Protein AF-A0A2Z6MSV3-F1 (afdb_monomer_lite)

Radius of gyration: 31.89 Å; chains: 1; bounding box: 51×58×102 Å

Structure (mmCIF, N/CA/C/O backbone):
data_AF-A0A2Z6MSV3-F1
#
_entry.id   AF-A0A2Z6MSV3-F1
#
loop_
_atom_site.group_PDB
_atom_site.id
_atom_site.type_symbol
_atom_site.label_atom_id
_atom_site.label_alt_id
_atom_site.label_comp_id
_atom_site.label_asym_id
_atom_site.label_entity_id
_atom_site.label_seq_id
_atom_site.pdbx_PDB_ins_code
_atom_site.Cartn_x
_atom_site.Cartn_y
_atom_site.Cartn_z
_atom_site.occupancy
_atom_site.B_iso_or_equiv
_atom_site.auth_seq_id
_atom_site.auth_comp_id
_atom_site.auth_asym_id
_atom_site.auth_atom_id
_atom_site.pdbx_PDB_model_num
ATOM 1 N N . MET A 1 1 ? -19.199 22.702 37.411 1.00 77.25 1 MET A N 1
ATOM 2 C CA . MET A 1 1 ? -18.411 21.631 36.770 1.00 77.25 1 MET A CA 1
ATOM 3 C C . MET A 1 1 ? -17.402 21.123 37.775 1.00 77.25 1 MET A C 1
ATOM 5 O O . MET A 1 1 ? -16.865 21.945 38.510 1.00 77.25 1 MET A O 1
ATOM 9 N N . GLU A 1 2 ? -17.177 19.816 37.825 1.00 85.69 2 GLU A N 1
ATOM 10 C CA . GLU A 1 2 ? -16.117 19.206 38.637 1.00 85.69 2 GLU A CA 1
ATOM 11 C C . GLU A 1 2 ? -14.922 18.806 37.773 1.00 85.69 2 GLU A C 1
ATOM 13 O O . GLU A 1 2 ? -15.068 18.568 36.576 1.00 85.69 2 GLU A O 1
ATOM 18 N N . VAL A 1 3 ? -13.744 18.732 38.380 1.00 86.19 3 VAL A N 1
ATOM 19 C CA . VAL A 1 3 ? -12.533 18.278 37.695 1.00 86.19 3 VAL A CA 1
ATOM 20 C C . VAL A 1 3 ? -12.450 16.761 37.797 1.00 86.19 3 VAL A C 1
ATOM 22 O O . VAL A 1 3 ? -12.450 16.222 38.904 1.00 86.19 3 VAL A O 1
ATOM 25 N N . VAL A 1 4 ? -12.358 16.081 36.655 1.00 84.19 4 VAL A N 1
ATOM 26 C CA . VAL A 1 4 ? -12.246 14.620 36.589 1.00 84.19 4 VAL A CA 1
ATOM 27 C C . VAL A 1 4 ? -10.814 14.247 36.187 1.00 84.19 4 VAL A C 1
ATOM 29 O O . VAL A 1 4 ? -10.379 14.616 35.096 1.00 84.19 4 VAL A O 1
ATOM 32 N N . PRO A 1 5 ? -10.058 13.533 37.044 1.00 81.62 5 PRO A N 1
ATOM 33 C CA . PRO A 1 5 ? -8.717 13.065 36.705 1.00 81.62 5 PRO A CA 1
ATOM 34 C C . PRO A 1 5 ? -8.721 12.086 35.525 1.00 81.62 5 PRO A C 1
ATOM 36 O O . PRO A 1 5 ? -9.617 11.242 35.418 1.00 81.62 5 PRO A O 1
ATOM 39 N N . GLU A 1 6 ? -7.685 12.142 34.683 1.00 79.94 6 GLU A N 1
ATOM 40 C CA . GLU A 1 6 ? -7.462 11.123 33.652 1.00 79.94 6 GLU A CA 1
ATOM 41 C C . GLU A 1 6 ? -7.362 9.728 34.299 1.00 79.94 6 GLU A C 1
ATOM 43 O O . GLU A 1 6 ? -6.622 9.524 35.262 1.00 79.94 6 GLU A O 1
ATOM 48 N N . GLY A 1 7 ? -8.125 8.761 33.779 1.00 79.44 7 GLY A N 1
ATOM 49 C CA . GLY A 1 7 ? -8.178 7.397 34.320 1.00 79.44 7 GLY A CA 1
ATOM 50 C C . GLY A 1 7 ? -9.114 7.201 35.520 1.00 79.44 7 GLY A C 1
ATOM 51 O O . GLY A 1 7 ? -9.043 6.162 36.169 1.00 79.44 7 GLY A O 1
ATOM 52 N N . SER A 1 8 ? -9.979 8.170 35.829 1.00 81.31 8 SER A N 1
ATOM 53 C CA . SER A 1 8 ? -11.006 8.025 36.867 1.00 81.31 8 SER A CA 1
ATOM 54 C C . SER A 1 8 ? -12.101 7.018 36.473 1.00 81.31 8 SER A C 1
ATOM 56 O O . SER A 1 8 ? -12.643 7.086 35.372 1.00 81.31 8 SER A O 1
ATOM 58 N N . ASP A 1 9 ? -12.499 6.151 37.410 1.00 81.56 9 ASP A N 1
ATOM 59 C CA . ASP A 1 9 ? -13.638 5.220 37.273 1.00 81.56 9 ASP A CA 1
ATOM 60 C C . ASP A 1 9 ? -14.996 5.873 37.622 1.00 81.56 9 ASP A C 1
ATOM 62 O O . ASP A 1 9 ? -15.994 5.204 37.910 1.00 81.56 9 ASP A O 1
ATOM 66 N N . GLN A 1 10 ? -15.047 7.205 37.675 1.00 83.69 10 GLN A N 1
ATOM 67 C CA . GLN A 1 10 ? -16.243 7.939 38.065 1.00 83.69 10 GLN A CA 1
ATOM 68 C C . GLN A 1 10 ? -17.322 7.860 36.969 1.00 83.69 10 GLN A C 1
ATOM 70 O O . GLN A 1 10 ? -17.100 8.232 35.823 1.00 83.69 10 GLN A O 1
ATOM 75 N N . CYS A 1 11 ? -18.527 7.410 37.340 1.00 79.81 11 CYS A N 1
ATOM 76 C CA . CYS A 1 11 ? -19.670 7.243 36.422 1.00 79.81 11 CYS A CA 1
ATOM 77 C C . CYS A 1 11 ? -20.838 8.211 36.693 1.00 79.81 11 CYS A C 1
ATOM 79 O O . CYS A 1 11 ? -21.871 8.146 36.024 1.00 79.81 11 CYS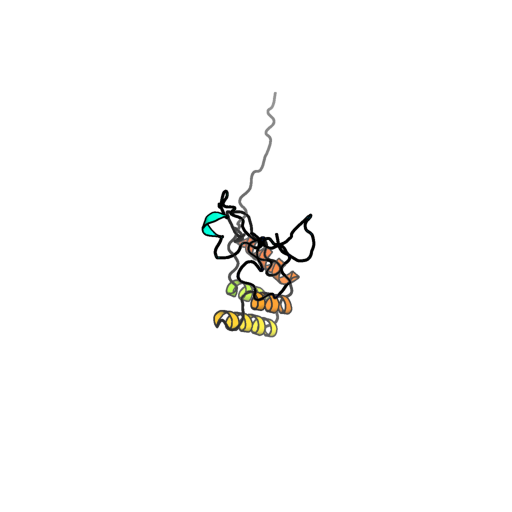 A O 1
ATOM 81 N N . ARG A 1 12 ? -20.711 9.063 37.714 1.00 81.62 12 ARG A N 1
ATOM 82 C CA . ARG A 1 12 ? -21.728 10.009 38.197 1.00 81.62 12 ARG A CA 1
ATOM 83 C C . ARG A 1 12 ? -21.044 11.199 38.879 1.00 81.62 12 ARG A C 1
ATOM 85 O O . ARG A 1 12 ? -19.879 11.052 39.244 1.00 81.62 12 ARG A O 1
ATOM 92 N N . PRO A 1 13 ? -21.747 12.315 39.126 1.00 85.69 13 PRO A N 1
ATOM 93 C CA . PRO A 1 13 ? -21.166 13.417 39.878 1.00 85.69 13 PRO A CA 1
ATOM 94 C C . PRO A 1 13 ? -20.639 12.996 41.255 1.00 85.69 13 PRO A C 1
ATOM 96 O O . PRO A 1 13 ? -21.236 12.122 41.894 1.00 85.69 13 PRO A O 1
ATOM 99 N N . SER A 1 14 ? -19.565 13.629 41.734 1.00 85.25 14 SER A N 1
ATOM 100 C CA . SER A 1 14 ? -19.059 13.407 43.103 1.00 85.25 14 SER A CA 1
ATOM 101 C C . SER A 1 14 ? -19.995 13.975 44.178 1.00 85.25 14 SER A C 1
ATOM 103 O O . SER A 1 14 ? -20.022 13.478 45.303 1.00 85.25 14 SER A O 1
ATOM 105 N N . SER A 1 15 ? -20.793 14.982 43.815 1.00 84.25 15 SER A N 1
ATOM 106 C CA . SER A 1 15 ? -21.794 15.648 44.651 1.00 84.25 15 SER A CA 1
ATOM 107 C C . SER A 1 15 ? -22.962 16.140 43.790 1.00 84.25 15 SER A C 1
ATOM 109 O O . SER A 1 15 ? -22.813 16.343 42.586 1.00 84.25 15 SER A O 1
ATOM 111 N N . GLU A 1 16 ? -24.121 16.376 44.406 1.00 81.38 16 GLU A N 1
ATOM 112 C CA . GLU A 1 16 ? -25.297 16.961 43.741 1.00 81.38 16 GLU A CA 1
ATOM 113 C C . GLU A 1 16 ? -25.067 18.403 43.263 1.00 81.38 16 GLU A C 1
ATOM 115 O O . GLU A 1 16 ? -25.779 18.888 42.385 1.00 81.38 16 GLU A O 1
ATOM 120 N N . GLU A 1 17 ? -24.043 19.068 43.798 1.00 85.12 17 GLU A N 1
ATOM 121 C CA . GLU A 1 17 ? -23.619 20.416 43.406 1.00 85.12 17 GLU A CA 1
ATOM 122 C C . GLU A 1 17 ? -22.998 20.465 42.000 1.00 85.12 17 GLU A C 1
ATOM 124 O O . GLU A 1 17 ? -22.855 21.539 41.407 1.00 85.12 17 GLU A O 1
ATOM 129 N N . TYR A 1 18 ? -22.638 19.305 41.443 1.00 83.69 18 TYR A N 1
ATOM 130 C CA . TYR A 1 18 ? -22.016 19.197 40.134 1.00 83.69 18 TYR A CA 1
ATOM 131 C C . TYR A 1 18 ? -22.959 18.570 39.108 1.00 83.69 18 TYR A C 1
ATOM 133 O O . TYR A 1 18 ? -23.603 17.546 39.326 1.00 83.69 18 TYR A O 1
ATOM 141 N N . ASP A 1 19 ? -23.013 19.208 37.943 1.00 81.00 19 ASP A N 1
ATOM 142 C CA . ASP A 1 19 ? -23.845 18.781 36.815 1.00 81.00 19 ASP A CA 1
ATOM 143 C C . ASP A 1 19 ? -23.023 18.103 35.704 1.00 81.00 19 ASP A C 1
ATOM 145 O O . ASP A 1 19 ? -23.480 17.189 35.025 1.00 81.00 19 ASP A O 1
ATOM 149 N N . SER A 1 20 ? -21.767 18.515 35.544 1.00 84.44 20 SER A N 1
ATOM 150 C CA . SER A 1 20 ? -20.873 18.085 34.464 1.00 84.44 20 SER A CA 1
ATOM 151 C C . SER A 1 20 ? -19.410 18.104 34.898 1.00 84.44 20 SER A C 1
ATOM 153 O O . SER A 1 20 ? -19.057 18.809 35.849 1.00 84.44 20 SER A O 1
ATOM 155 N N . GLY A 1 21 ? -18.571 17.337 34.202 1.00 86.25 21 GLY A N 1
ATOM 156 C CA . GLY A 1 21 ? -17.134 17.225 34.446 1.00 86.25 21 GLY A CA 1
ATOM 157 C C . GLY A 1 21 ? -16.281 17.902 33.369 1.00 86.25 21 GLY A C 1
ATOM 158 O O . GLY A 1 21 ? -16.723 18.081 32.232 1.00 86.25 21 GLY A O 1
ATOM 159 N N . VAL A 1 22 ? -15.051 18.260 33.732 1.00 85.94 22 VAL A N 1
ATOM 160 C CA . VAL A 1 22 ? -14.022 18.820 32.843 1.00 85.94 22 VAL A CA 1
ATOM 161 C C . VAL A 1 22 ? -12.669 18.155 33.104 1.00 85.94 22 VAL A C 1
ATOM 163 O O . VAL A 1 22 ? -12.413 17.720 34.232 1.00 85.94 22 VAL A O 1
ATOM 166 N N . ASP A 1 23 ? -11.815 18.063 32.082 1.00 79.88 23 ASP A N 1
ATOM 167 C CA . ASP A 1 23 ? -10.435 17.608 32.251 1.00 79.88 23 ASP A CA 1
ATOM 168 C C . ASP A 1 23 ? -9.610 18.590 33.105 1.00 79.88 23 ASP A C 1
ATOM 170 O O . ASP A 1 23 ? -9.919 19.778 33.222 1.00 79.88 23 ASP A O 1
ATOM 174 N N . VAL A 1 24 ? -8.573 18.063 33.768 1.00 64.50 24 VAL A N 1
ATOM 175 C CA . VAL A 1 24 ? -7.746 18.762 34.779 1.00 64.50 24 VAL A CA 1
ATOM 176 C C . VAL A 1 24 ? -7.099 20.047 34.238 1.00 64.50 24 VAL A C 1
ATOM 178 O O . VAL A 1 24 ? -6.813 20.971 35.005 1.00 64.50 24 VAL A O 1
ATOM 181 N N . ASP A 1 25 ? -6.953 20.156 32.918 1.00 60.06 25 ASP A N 1
ATOM 182 C CA . ASP A 1 25 ? -6.255 21.239 32.244 1.00 60.06 25 ASP A CA 1
ATOM 183 C C . ASP A 1 25 ? -7.223 22.283 31.657 1.00 60.06 25 ASP A C 1
ATOM 185 O O . ASP A 1 25 ? -7.377 22.400 30.444 1.00 60.06 25 ASP A O 1
ATOM 189 N N . SER A 1 26 ? -7.721 23.179 32.515 1.00 58.12 26 SER A N 1
ATOM 190 C CA . SER A 1 26 ? -8.210 24.539 32.182 1.00 58.12 26 SER A CA 1
ATOM 191 C C . SER A 1 26 ? -9.730 24.730 32.062 1.00 58.12 26 SER A C 1
ATOM 193 O O . SER A 1 26 ? -10.329 24.568 31.001 1.00 58.12 26 SER A O 1
ATOM 195 N N . PHE A 1 27 ? -10.320 25.335 33.102 1.00 60.09 27 PHE A N 1
ATOM 196 C CA . PHE A 1 27 ? -11.671 25.928 33.077 1.00 60.09 27 PHE A CA 1
ATOM 197 C C . PHE A 1 27 ? -11.894 26.953 31.945 1.00 60.09 27 PHE A C 1
ATOM 199 O O . PHE A 1 27 ? -13.034 27.271 31.616 1.00 60.09 27 PHE A O 1
ATOM 206 N N . SER A 1 28 ? -10.821 27.495 31.361 1.00 69.81 28 SER A N 1
ATOM 207 C CA . SER A 1 28 ? -10.862 28.481 30.278 1.00 69.81 28 SER A CA 1
ATOM 208 C C . SER A 1 28 ? -10.860 27.881 28.867 1.00 69.81 28 SER A C 1
ATOM 210 O O . SER A 1 28 ? -11.207 28.585 27.922 1.00 69.81 28 SER A O 1
ATOM 212 N N . SER A 1 29 ? -10.434 26.625 28.695 1.00 68.50 29 SER A N 1
ATOM 213 C CA . SER A 1 29 ? -10.293 25.983 27.379 1.00 68.50 29 SER A CA 1
ATOM 214 C C . SER A 1 29 ? -10.278 24.455 27.511 1.00 68.50 29 SER A C 1
ATOM 216 O O . SER A 1 29 ? -9.231 23.839 27.291 1.00 68.50 29 SER A O 1
ATOM 218 N N . PRO A 1 30 ? -11.412 23.849 27.893 1.00 74.38 30 PRO A N 1
ATOM 219 C CA . PRO A 1 30 ? -11.477 22.410 28.085 1.00 74.38 30 PRO A CA 1
ATOM 220 C C . PRO A 1 30 ? -11.247 21.689 26.759 1.00 74.38 30 PRO A C 1
ATOM 222 O O . PRO A 1 30 ? -11.844 22.051 25.738 1.00 74.38 30 PRO A O 1
ATOM 225 N N . LYS A 1 31 ? -10.382 20.674 26.761 1.00 80.94 31 LYS A N 1
ATOM 226 C CA . LYS A 1 31 ? -10.229 19.794 25.590 1.00 80.94 31 LYS A CA 1
ATOM 227 C C . LYS A 1 31 ? -11.326 18.744 25.570 1.00 80.94 31 LYS A C 1
ATOM 229 O O . LYS A 1 31 ? -11.770 18.344 24.495 1.00 80.94 31 LYS A O 1
ATOM 234 N N . GLU A 1 32 ? -11.773 18.341 26.754 1.00 83.88 32 GLU A N 1
ATOM 235 C CA . GLU A 1 32 ? -12.788 17.322 26.938 1.00 83.88 32 GLU A CA 1
ATOM 236 C C . GLU A 1 32 ? -13.876 17.815 27.891 1.00 83.88 32 GLU A C 1
ATOM 238 O O . GLU A 1 32 ? -13.618 18.432 28.924 1.00 83.88 32 GLU A O 1
ATOM 243 N N . TYR A 1 33 ? -15.124 17.539 27.520 1.00 85.38 33 TYR A N 1
ATOM 244 C CA . TYR A 1 33 ? -16.290 17.855 28.328 1.00 85.38 33 TYR A CA 1
ATOM 245 C C . TYR A 1 33 ? -17.040 16.572 28.655 1.00 85.38 33 TYR A C 1
ATOM 247 O O . TYR A 1 33 ? -17.398 15.807 27.756 1.00 85.38 33 TYR A O 1
ATOM 255 N N . ILE A 1 34 ? -17.277 16.336 29.943 1.00 87.31 34 ILE A N 1
ATOM 256 C CA . ILE A 1 34 ? -17.848 15.086 30.438 1.00 87.31 34 ILE A CA 1
ATOM 257 C C . ILE A 1 34 ? -19.288 15.339 30.875 1.00 87.31 34 ILE A C 1
ATOM 259 O O . ILE A 1 34 ? -19.558 16.098 31.809 1.00 87.31 34 ILE A O 1
ATOM 263 N N . VAL A 1 35 ? -20.221 14.653 30.217 1.00 88.44 35 VAL A N 1
ATOM 264 C CA . VAL A 1 35 ? -21.630 14.595 30.621 1.00 88.44 35 VAL A CA 1
ATOM 265 C C . VAL A 1 35 ? -21.914 13.220 31.205 1.00 88.44 35 VAL A C 1
ATOM 267 O O . VAL A 1 35 ? -21.645 12.195 30.578 1.00 88.44 35 VAL A O 1
ATOM 270 N N . TRP A 1 36 ? -22.482 13.192 32.408 1.00 88.00 36 TRP A N 1
ATOM 271 C CA . TRP A 1 36 ? -22.806 11.949 33.100 1.00 88.00 36 TR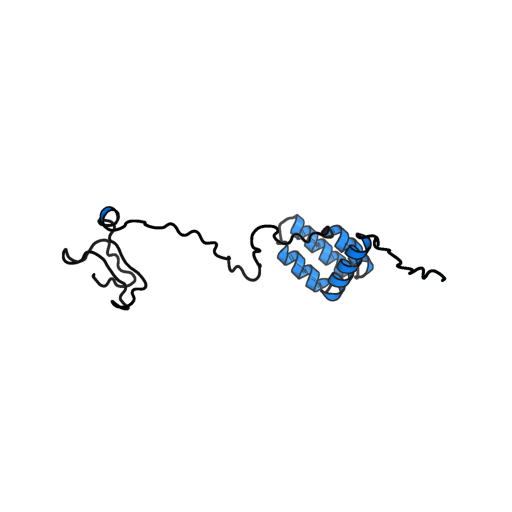P A CA 1
ATOM 272 C C . TRP A 1 36 ? -23.930 11.180 32.398 1.00 88.00 36 TRP A C 1
ATOM 274 O O . TRP A 1 36 ? -24.883 11.761 31.872 1.00 88.00 36 TRP A O 1
ATOM 284 N N . SER A 1 37 ? -23.854 9.849 32.428 1.00 83.44 37 SER A N 1
ATOM 285 C CA . SER A 1 37 ? -24.798 8.963 31.728 1.00 83.44 37 SER A CA 1
ATOM 286 C C . SER A 1 37 ? -26.255 9.160 32.163 1.00 83.44 37 SER A C 1
ATOM 288 O O . SER A 1 37 ? -27.165 9.094 31.341 1.00 83.44 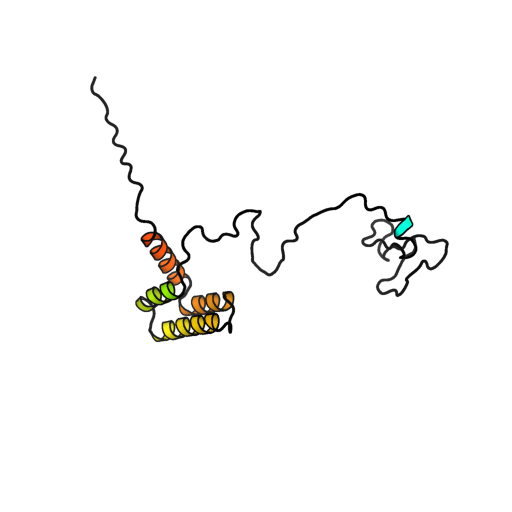37 SER A O 1
ATOM 290 N N . ASN A 1 38 ? -26.488 9.484 33.437 1.00 81.88 38 ASN A N 1
ATOM 291 C CA . ASN A 1 38 ? -27.813 9.789 33.978 1.00 81.88 38 ASN A CA 1
ATOM 292 C C . ASN A 1 38 ? -28.381 11.145 33.514 1.00 81.88 38 ASN A C 1
ATOM 294 O O . ASN A 1 38 ? -29.566 11.397 33.726 1.00 81.88 38 ASN A O 1
ATOM 298 N N . ARG A 1 39 ? -27.571 12.011 32.890 1.00 80.06 39 ARG A N 1
ATOM 299 C CA . ARG A 1 39 ? -27.970 13.348 32.416 1.00 80.06 39 ARG A CA 1
ATOM 300 C C . ARG A 1 39 ? -27.888 13.522 30.897 1.00 80.06 39 ARG A C 1
ATOM 302 O O . ARG A 1 39 ? -28.325 14.550 30.385 1.00 80.06 39 ARG A O 1
ATOM 309 N N . ILE A 1 40 ? -27.424 12.512 30.155 1.00 84.56 40 ILE A N 1
ATOM 310 C CA . ILE A 1 40 ? -27.251 12.602 28.694 1.00 84.56 40 ILE A CA 1
ATOM 311 C C . ILE A 1 40 ? -28.563 12.913 27.957 1.00 84.56 40 ILE A C 1
ATOM 313 O O . ILE A 1 40 ? -28.581 13.742 27.056 1.00 84.56 40 ILE A O 1
ATOM 317 N N . ASN A 1 41 ? -29.679 12.319 28.390 1.00 85.12 41 ASN A N 1
ATOM 318 C CA . ASN A 1 41 ? -30.984 12.486 27.741 1.00 85.12 41 ASN A CA 1
ATOM 319 C C . ASN A 1 41 ? -31.657 13.833 28.045 1.00 85.12 41 ASN A C 1
ATOM 321 O O . ASN A 1 41 ? -32.637 14.181 27.395 1.00 85.12 41 ASN A O 1
ATOM 325 N N . THR A 1 42 ? -31.177 14.564 29.052 1.00 87.06 42 THR A N 1
ATOM 326 C CA . THR A 1 42 ? -31.775 15.831 29.498 1.00 87.06 42 THR A CA 1
ATOM 327 C C . THR A 1 42 ? -30.900 17.043 29.184 1.00 87.06 42 THR A C 1
ATOM 329 O O . THR A 1 42 ? -31.441 18.130 29.022 1.00 87.06 42 THR A O 1
ATOM 332 N N . HIS A 1 43 ? -29.578 16.867 29.065 1.00 83.19 43 HIS A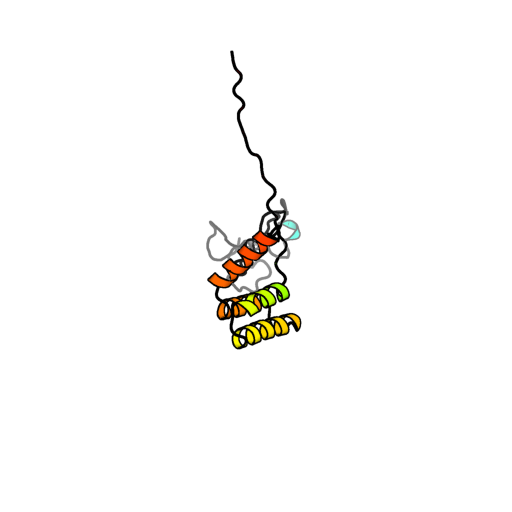 N 1
ATOM 333 C CA . HIS A 1 43 ? -28.611 17.967 28.931 1.00 83.19 43 HIS A CA 1
ATOM 334 C C . HIS A 1 43 ? -27.840 17.961 27.599 1.00 83.19 43 HIS A C 1
ATOM 336 O O . HIS A 1 43 ? -27.045 18.867 27.358 1.00 83.19 43 HIS A O 1
ATOM 342 N N . VAL A 1 44 ? -28.064 16.978 26.716 1.00 88.06 44 VAL A N 1
ATOM 343 C CA . VAL A 1 44 ? -27.436 16.927 25.385 1.00 88.06 44 VAL A CA 1
ATOM 344 C C . VAL A 1 44 ? -28.499 17.032 24.300 1.00 88.06 44 VAL A C 1
ATOM 346 O O . VAL A 1 44 ? -29.327 16.139 24.137 1.00 88.06 44 VAL A O 1
ATOM 349 N N . LEU A 1 45 ? -28.440 18.113 23.519 1.00 89.81 45 LEU A N 1
ATOM 350 C CA . LEU A 1 45 ? -29.248 18.305 22.318 1.00 89.81 45 LEU A CA 1
ATOM 351 C C . LEU A 1 45 ? -28.331 18.305 21.085 1.00 89.81 45 LEU A C 1
ATOM 353 O O . LEU A 1 45 ? -27.597 19.272 20.878 1.00 89.81 45 LEU A O 1
ATOM 357 N N . PRO A 1 46 ? -28.348 17.253 20.250 1.00 89.00 46 PRO A N 1
ATOM 358 C CA . PRO A 1 46 ? -27.611 17.263 18.993 1.00 89.00 46 PRO A CA 1
ATOM 359 C C . PRO A 1 46 ? -28.240 18.269 18.020 1.00 89.00 46 PRO A C 1
ATOM 361 O O . PRO A 1 46 ? -29.306 18.016 17.464 1.00 89.00 46 PRO A O 1
ATOM 364 N N . GLU A 1 47 ? -27.592 19.416 17.817 1.00 94.56 47 GLU A N 1
ATOM 365 C CA . GLU A 1 47 ? -28.104 20.472 16.930 1.00 94.56 47 GLU A CA 1
ATOM 366 C C . GLU A 1 47 ? -27.668 20.274 15.469 1.00 94.56 47 GLU A C 1
ATOM 368 O O . GLU A 1 47 ? -28.431 20.532 14.539 1.00 94.56 47 GLU A O 1
ATOM 373 N N . TYR A 1 48 ? -26.460 19.748 15.248 1.00 93.06 48 TYR A N 1
ATOM 374 C CA . TYR A 1 48 ? -25.880 19.588 13.915 1.00 93.06 48 TYR A CA 1
ATOM 375 C C . TYR A 1 48 ? -25.245 18.214 13.724 1.00 93.06 48 TYR A C 1
ATOM 377 O O . TYR A 1 48 ? -24.660 17.639 14.641 1.00 93.06 48 TYR A O 1
ATOM 385 N N . VAL A 1 49 ? -25.292 17.724 12.483 1.00 91.88 49 VAL A N 1
ATOM 386 C CA . VAL A 1 49 ? -24.548 16.539 12.046 1.00 91.88 49 VAL A CA 1
ATOM 387 C C . VAL A 1 49 ? -23.494 16.971 11.038 1.00 91.88 49 VAL A C 1
ATOM 389 O O . VAL A 1 49 ? -23.810 17.403 9.929 1.00 91.88 49 VAL A O 1
ATOM 392 N N . LEU A 1 50 ? -22.225 16.834 11.413 1.00 89.06 50 LEU A N 1
ATOM 393 C CA . LEU A 1 50 ? -21.097 17.113 10.532 1.00 89.06 50 LEU A CA 1
ATOM 394 C C . LEU A 1 50 ? -20.619 15.820 9.877 1.00 89.06 50 LEU A C 1
ATOM 396 O O . LEU A 1 50 ? -20.274 14.852 10.549 1.00 89.06 50 LEU A O 1
ATOM 400 N N . SER A 1 51 ? -20.565 15.817 8.547 1.00 89.56 51 SER A N 1
ATOM 401 C CA . SER A 1 51 ? -19.989 14.721 7.767 1.00 89.56 51 SER A CA 1
ATOM 402 C C . SER A 1 51 ? -18.670 15.170 7.154 1.00 89.56 51 SER A C 1
ATOM 404 O O . SER A 1 51 ? -18.644 16.073 6.321 1.00 89.56 51 SER A O 1
ATOM 406 N N . PHE A 1 52 ? -17.570 14.518 7.523 1.00 86.38 52 PHE A N 1
ATOM 407 C CA . PHE A 1 52 ? -16.255 14.760 6.935 1.00 86.38 52 PHE A CA 1
ATOM 408 C C . PHE A 1 52 ? -15.604 13.441 6.515 1.00 86.38 52 PHE A C 1
ATOM 410 O O . PHE A 1 52 ? -15.933 12.367 7.016 1.00 86.38 52 PHE A O 1
ATOM 417 N N . LYS A 1 53 ? -14.681 13.511 5.555 1.00 86.31 53 LYS A N 1
ATOM 418 C CA . LYS A 1 53 ? -13.885 12.361 5.111 1.00 86.31 53 LYS A CA 1
ATOM 419 C C . LYS A 1 53 ? -12.472 12.527 5.642 1.00 86.31 53 LYS A C 1
ATOM 421 O O . LYS A 1 53 ? -11.779 13.457 5.240 1.00 86.31 53 LYS A O 1
ATOM 426 N N . LEU A 1 54 ? -12.041 11.622 6.516 1.00 78.19 54 LEU A N 1
ATOM 427 C CA . LEU A 1 54 ? -10.658 11.592 6.972 1.00 78.19 54 LEU A CA 1
ATOM 428 C C . LEU A 1 54 ? -9.798 10.887 5.917 1.00 78.19 54 LEU A C 1
ATOM 430 O O . LEU A 1 54 ? -10.052 9.734 5.563 1.00 78.19 54 LEU A O 1
ATOM 434 N N . ALA A 1 55 ? -8.787 11.579 5.394 1.00 72.31 55 ALA A N 1
ATOM 435 C CA . ALA A 1 55 ? -7.783 10.938 4.557 1.00 72.31 55 ALA A CA 1
ATOM 436 C C . ALA A 1 55 ? -6.997 9.949 5.429 1.00 72.31 55 ALA A C 1
ATOM 438 O O . ALA A 1 55 ? -6.361 10.336 6.407 1.00 72.31 55 ALA A O 1
ATOM 439 N N . SER A 1 56 ? -7.074 8.656 5.111 1.00 61.09 56 SER A N 1
ATOM 440 C CA . SER A 1 56 ? -6.290 7.646 5.814 1.00 61.09 56 SER A CA 1
ATOM 441 C C . SER A 1 56 ? -4.817 7.858 5.475 1.00 61.09 56 SER A C 1
ATOM 443 O O . SER A 1 56 ? -4.386 7.552 4.365 1.00 61.09 56 SER A O 1
ATOM 445 N N . ASN A 1 57 ? -4.036 8.356 6.434 1.00 57.84 57 ASN A N 1
ATOM 446 C CA . ASN A 1 57 ? -2.578 8.385 6.348 1.00 57.84 57 ASN A CA 1
ATOM 447 C C . ASN A 1 57 ? -2.007 6.967 6.543 1.00 57.84 57 ASN A C 1
ATOM 449 O O . ASN A 1 57 ? -1.189 6.721 7.423 1.00 57.84 57 ASN A O 1
ATOM 453 N N . LYS A 1 58 ? -2.418 6.006 5.708 1.00 50.97 58 LYS A N 1
ATOM 454 C CA . LYS A 1 58 ? -1.512 4.921 5.334 1.00 50.97 58 LYS A CA 1
ATOM 455 C C . LYS A 1 58 ? -0.549 5.551 4.344 1.00 50.97 58 LYS A C 1
ATOM 457 O O . LYS A 1 58 ? -0.993 6.112 3.346 1.00 50.97 58 LYS A O 1
ATOM 462 N N . GLY A 1 59 ? 0.734 5.560 4.699 1.00 49.28 59 GLY A N 1
ATOM 463 C CA . GLY A 1 59 ? 1.783 6.257 3.968 1.00 49.28 59 GLY A CA 1
ATOM 464 C C . GLY A 1 59 ? 1.559 6.236 2.454 1.00 49.28 59 GLY A C 1
ATOM 465 O O . GLY A 1 59 ? 1.464 5.178 1.841 1.00 49.28 59 GLY A O 1
ATOM 466 N N . HIS A 1 60 ? 1.525 7.434 1.873 1.00 53.97 60 HIS A N 1
ATOM 467 C CA . HIS A 1 60 ? 1.655 7.679 0.438 1.00 53.97 60 HIS A CA 1
ATOM 468 C C . HIS A 1 60 ? 0.580 7.034 -0.459 1.00 53.97 60 HIS A C 1
ATOM 470 O O . HIS A 1 60 ? 0.907 6.358 -1.431 1.00 53.97 60 HIS A O 1
ATOM 476 N N . GLU A 1 61 ? -0.701 7.342 -0.256 1.00 46.06 61 GLU A N 1
ATOM 477 C CA . GLU A 1 61 ? -1.672 7.209 -1.350 1.00 46.06 61 GLU A CA 1
ATOM 478 C C . GLU A 1 61 ? -2.635 8.401 -1.386 1.00 46.06 61 GLU A C 1
ATOM 480 O O . GLU A 1 61 ? -3.521 8.565 -0.554 1.00 46.06 61 GLU A O 1
ATOM 485 N N . LYS A 1 62 ? -2.414 9.284 -2.368 1.00 45.22 62 LYS A N 1
ATOM 486 C CA . LYS A 1 62 ? -3.276 10.429 -2.672 1.00 45.22 62 LYS A CA 1
ATOM 487 C C . LYS A 1 62 ? -4.688 9.922 -2.987 1.00 45.22 62 LYS A C 1
ATOM 489 O O . LYS A 1 62 ? -4.879 9.258 -4.005 1.00 45.22 62 LYS A O 1
ATOM 494 N N . VAL A 1 63 ? -5.677 10.276 -2.169 1.00 40.91 63 VAL A N 1
ATOM 495 C CA . VAL A 1 63 ? -7.096 10.103 -2.509 1.00 40.91 63 VAL A CA 1
ATOM 496 C C . VAL A 1 63 ? -7.564 11.340 -3.268 1.00 40.91 63 VAL A C 1
ATOM 498 O O . VAL A 1 63 ? -7.597 12.444 -2.730 1.00 40.91 63 VAL A O 1
ATOM 501 N N . GLY A 1 64 ? -7.896 11.140 -4.544 1.00 39.75 64 GLY A N 1
ATOM 502 C CA . GLY A 1 64 ? -8.600 12.120 -5.357 1.00 39.75 64 GLY A CA 1
ATOM 503 C C . GLY A 1 64 ? -10.003 12.396 -4.814 1.00 39.75 64 GLY A C 1
ATOM 504 O O . GLY A 1 64 ? -10.695 11.499 -4.328 1.00 39.75 64 GLY A O 1
ATOM 505 N N . VAL A 1 65 ? -10.417 13.656 -4.930 1.00 43.97 65 VAL A N 1
ATOM 506 C CA . VAL A 1 65 ? -11.824 14.061 -4.884 1.00 43.97 65 VAL A CA 1
ATOM 507 C C . VAL A 1 65 ? -12.568 13.361 -6.028 1.00 43.97 65 VAL A C 1
ATOM 509 O O . VAL A 1 65 ? -11.993 13.112 -7.083 1.00 43.97 65 VAL A O 1
ATOM 512 N N . GLY A 1 66 ? -13.823 12.999 -5.755 1.00 42.50 66 GLY A N 1
ATOM 513 C CA . GLY A 1 66 ? -14.755 12.241 -6.594 1.00 42.50 66 GLY A CA 1
ATOM 514 C C . GLY A 1 66 ? -14.480 12.220 -8.100 1.00 42.50 66 GLY A C 1
ATOM 515 O O . GLY A 1 66 ? -14.497 13.250 -8.762 1.00 42.50 66 GLY A O 1
ATOM 516 N N . GLY A 1 67 ? -14.339 11.001 -8.625 1.00 39.94 67 GLY A N 1
ATOM 517 C CA . GLY A 1 67 ? -14.260 10.715 -10.056 1.00 39.94 67 GLY A CA 1
ATOM 518 C C . GLY A 1 67 ? -12.841 10.371 -10.493 1.00 39.94 67 GLY A C 1
ATOM 519 O O . GLY A 1 67 ? -12.053 11.244 -10.813 1.00 39.94 67 GLY A O 1
ATOM 520 N N . GLN A 1 68 ? -12.543 9.072 -10.541 1.00 39.00 68 GLN A N 1
ATOM 521 C CA . GLN A 1 68 ? -11.241 8.493 -10.884 1.00 39.00 68 GLN A CA 1
ATOM 522 C C . GLN A 1 68 ? -10.142 8.721 -9.827 1.00 39.00 68 GLN A C 1
ATOM 524 O O . GLN A 1 68 ? -9.247 9.550 -9.974 1.00 39.00 68 GLN A O 1
ATOM 529 N N . LEU A 1 69 ? -10.057 7.783 -8.867 1.00 39.50 69 LEU A N 1
ATOM 530 C CA . LEU A 1 69 ? -8.763 7.120 -8.647 1.00 39.50 69 LEU A CA 1
ATOM 531 C C . LEU A 1 69 ? -8.161 6.943 -10.035 1.00 39.50 69 LEU A C 1
ATOM 533 O O . LEU A 1 69 ? -8.813 6.315 -10.871 1.00 39.50 69 LEU A O 1
ATOM 537 N N . MET A 1 70 ? -7.012 7.560 -10.295 1.00 44.28 70 MET A N 1
ATOM 538 C CA . MET A 1 70 ? -6.289 7.454 -11.553 1.00 44.28 70 MET A CA 1
ATOM 539 C C . MET A 1 70 ? -5.985 5.974 -11.826 1.00 44.28 70 MET A C 1
ATOM 541 O O . MET A 1 70 ? -4.867 5.497 -11.658 1.00 44.28 70 MET A O 1
ATOM 545 N N . ARG A 1 71 ? -6.980 5.227 -12.319 1.00 42.88 71 ARG A N 1
ATOM 546 C CA . ARG A 1 71 ? -6.753 4.303 -13.407 1.00 42.88 71 ARG A CA 1
ATOM 547 C C . ARG A 1 71 ? -6.088 5.192 -14.438 1.00 42.88 71 ARG A C 1
ATOM 549 O O . ARG A 1 71 ? -6.735 6.144 -14.879 1.00 42.88 71 ARG A O 1
ATOM 556 N N . PRO A 1 72 ? -4.813 4.966 -14.790 1.00 42.41 72 PRO A N 1
ATOM 557 C CA . PRO A 1 72 ? -4.307 5.622 -15.974 1.00 42.41 72 PRO A CA 1
ATOM 558 C C . PRO A 1 72 ? -5.342 5.347 -17.064 1.00 42.41 72 PRO A C 1
ATOM 560 O O . PRO A 1 72 ? -5.706 4.192 -17.290 1.00 42.41 72 PRO A O 1
ATOM 563 N N . SER A 1 73 ? -5.871 6.409 -17.672 1.00 46.94 73 SER A N 1
ATOM 564 C CA . SER A 1 73 ? -6.840 6.368 -18.775 1.00 46.94 73 SER A CA 1
ATOM 565 C C . SER A 1 73 ? -6.197 5.811 -20.061 1.00 46.94 73 SER A C 1
ATOM 567 O O . SER A 1 73 ? -6.435 6.270 -21.170 1.00 46.94 73 SER A O 1
ATOM 569 N N . SER A 1 74 ? -5.303 4.838 -19.905 1.00 46.66 74 SER A N 1
ATOM 570 C CA . SER A 1 74 ? -4.477 4.194 -20.906 1.00 46.66 74 SER A CA 1
ATOM 571 C C . SER A 1 74 ? -4.344 2.734 -20.484 1.00 46.66 74 SER A C 1
ATOM 573 O O . SER A 1 74 ? -4.070 2.473 -19.312 1.00 46.66 74 SER A O 1
ATOM 575 N N . PRO A 1 75 ? -4.472 1.771 -21.403 1.00 50.81 75 PRO A N 1
ATOM 576 C CA . PRO A 1 75 ? -4.421 0.356 -21.070 1.00 50.81 75 PRO A CA 1
ATOM 577 C C . PRO A 1 75 ? -3.110 0.025 -20.366 1.00 50.81 75 PRO A C 1
ATOM 579 O O . PRO A 1 75 ? -2.032 0.107 -20.957 1.00 50.81 75 PRO A O 1
ATOM 582 N N . TRP A 1 76 ? -3.219 -0.284 -19.079 1.00 66.06 76 TRP A N 1
ATOM 583 C CA . TRP A 1 76 ? -2.101 -0.695 -18.250 1.00 66.06 76 TRP A CA 1
ATOM 584 C C . TRP A 1 76 ? -1.479 -1.934 -18.901 1.00 66.06 76 TRP A C 1
ATOM 586 O O . TRP A 1 76 ? -2.199 -2.888 -19.200 1.00 66.06 76 TRP A O 1
ATOM 596 N N . MET A 1 77 ? -0.178 -1.904 -19.199 1.00 79.19 77 MET A N 1
ATOM 597 C CA . MET A 1 77 ? 0.497 -3.041 -19.827 1.00 79.19 77 MET A CA 1
ATOM 598 C C . MET A 1 77 ? 0.399 -4.243 -18.882 1.00 79.19 77 MET A C 1
ATOM 600 O O . MET A 1 77 ? 0.930 -4.153 -17.776 1.00 79.19 77 MET A O 1
ATOM 604 N N . PRO A 1 78 ? -0.252 -5.355 -19.269 1.00 86.94 78 PRO A N 1
ATOM 605 C CA . PRO A 1 78 ? -0.332 -6.527 -18.407 1.00 86.94 78 PRO A CA 1
ATOM 606 C C . PRO A 1 78 ? 1.070 -6.977 -17.986 1.00 86.94 78 PRO A C 1
ATOM 608 O O . PRO A 1 78 ? 1.982 -6.982 -18.811 1.00 86.94 78 PRO A O 1
ATOM 611 N N . PHE A 1 79 ? 1.249 -7.393 -16.730 1.00 89.50 79 PHE A N 1
ATOM 612 C CA . PHE A 1 79 ? 2.547 -7.882 -16.242 1.00 89.50 79 PHE A CA 1
ATOM 613 C C . PHE A 1 79 ? 3.171 -8.971 -17.139 1.00 89.50 79 PHE A C 1
ATOM 615 O O . PHE A 1 79 ? 4.360 -8.868 -17.423 1.00 89.50 79 PHE A O 1
ATOM 622 N N . PRO A 1 80 ? 2.415 -9.951 -17.677 1.00 91.44 80 PRO A N 1
ATOM 623 C CA . PRO A 1 80 ? 2.967 -10.902 -18.645 1.00 91.44 80 PRO A CA 1
ATOM 624 C C . PRO A 1 80 ? 3.544 -10.243 -19.909 1.00 91.44 80 PRO A C 1
ATOM 626 O O . PRO A 1 80 ? 4.591 -10.657 -20.402 1.00 91.44 80 PRO A O 1
ATOM 629 N N . ALA A 1 81 ? 2.906 -9.180 -20.411 1.00 91.12 81 ALA A N 1
ATOM 630 C CA . ALA A 1 81 ? 3.414 -8.420 -21.551 1.00 91.12 81 ALA A CA 1
ATOM 631 C C . ALA A 1 81 ? 4.687 -7.641 -21.185 1.00 91.12 81 ALA A C 1
ATOM 633 O O . ALA A 1 81 ? 5.632 -7.621 -21.968 1.00 91.12 81 ALA A O 1
ATOM 634 N N . LEU A 1 82 ? 4.748 -7.065 -19.977 1.00 91.44 82 LEU A N 1
ATOM 635 C CA . LEU A 1 82 ? 5.967 -6.438 -19.460 1.00 91.44 82 LEU A CA 1
ATOM 636 C C . LEU A 1 82 ? 7.127 -7.446 -19.411 1.00 91.44 82 LEU A C 1
ATOM 638 O O . LEU A 1 82 ? 8.204 -7.144 -19.913 1.00 91.44 82 LEU A O 1
ATOM 642 N N . ILE A 1 83 ? 6.897 -8.647 -18.868 1.00 92.69 83 ILE A N 1
ATOM 643 C CA . ILE A 1 83 ? 7.905 -9.719 -18.791 1.00 92.69 83 ILE A CA 1
ATOM 644 C C . ILE A 1 83 ? 8.403 -10.098 -20.191 1.00 92.69 83 ILE A C 1
ATOM 646 O O . ILE A 1 83 ? 9.607 -10.203 -20.399 1.00 92.69 83 ILE A O 1
ATOM 650 N N . SER A 1 84 ? 7.498 -10.229 -21.166 1.00 92.81 84 SER A N 1
ATOM 651 C CA . SER A 1 84 ? 7.850 -10.551 -22.557 1.00 92.81 84 SER A CA 1
ATOM 652 C C . SER A 1 84 ? 8.707 -9.477 -23.241 1.00 92.81 84 SER A C 1
ATOM 654 O O . SER A 1 84 ? 9.530 -9.789 -24.101 1.00 92.81 84 SER A O 1
ATOM 656 N N . VAL A 1 85 ? 8.528 -8.201 -22.890 1.00 92.88 85 VAL A N 1
ATOM 657 C CA . VAL A 1 85 ? 9.386 -7.132 -23.419 1.00 92.88 85 VAL A CA 1
ATOM 658 C C . VAL A 1 85 ? 10.729 -7.111 -22.696 1.00 92.88 85 VAL A C 1
ATOM 660 O O . VAL A 1 85 ? 11.765 -7.015 -23.351 1.00 92.88 85 VAL A O 1
ATOM 663 N N . LEU A 1 86 ? 10.722 -7.241 -21.367 1.00 92.75 86 LEU A N 1
ATOM 664 C CA . LEU A 1 86 ? 11.946 -7.284 -20.570 1.00 92.75 86 LEU A CA 1
ATOM 665 C C . LEU A 1 86 ? 12.830 -8.475 -20.949 1.00 92.75 86 LEU A C 1
ATOM 667 O O . LEU A 1 86 ? 14.046 -8.329 -20.952 1.00 92.75 86 LEU A O 1
ATOM 671 N N . SER A 1 87 ? 12.255 -9.612 -21.356 1.00 94.88 87 SER A N 1
ATOM 672 C CA . SER A 1 87 ? 13.030 -10.795 -21.755 1.00 94.88 87 SER A CA 1
ATOM 673 C C . SER A 1 87 ? 13.892 -10.599 -22.997 1.00 94.88 87 SER A C 1
ATOM 675 O O . SER A 1 87 ? 14.729 -11.441 -23.297 1.00 94.88 87 SER A O 1
ATOM 677 N N . LYS A 1 88 ? 13.685 -9.504 -23.733 1.00 93.31 88 LYS A N 1
ATOM 678 C CA . LYS A 1 88 ? 14.512 -9.115 -24.881 1.00 93.31 88 LYS A CA 1
ATOM 679 C C . LYS A 1 88 ? 15.665 -8.187 -24.495 1.00 93.31 88 LYS A C 1
ATOM 681 O O . LYS A 1 88 ? 16.505 -7.908 -25.338 1.00 93.31 88 LYS A O 1
ATOM 686 N N . MET A 1 89 ? 15.654 -7.661 -23.270 1.00 91.94 89 MET A N 1
ATOM 687 C CA . MET A 1 89 ? 16.547 -6.592 -22.803 1.00 91.94 89 MET A CA 1
ATOM 688 C C . MET A 1 89 ? 17.374 -7.006 -21.580 1.00 91.94 89 MET A C 1
ATOM 690 O O . MET A 1 89 ? 18.422 -6.417 -21.345 1.00 91.94 89 MET A O 1
ATOM 694 N N . LEU A 1 90 ? 16.903 -7.986 -20.803 1.00 93.50 90 LEU A N 1
ATOM 695 C CA . LEU A 1 90 ? 17.555 -8.479 -19.591 1.00 93.50 90 LEU A CA 1
ATOM 696 C C . LEU A 1 90 ? 18.071 -9.917 -19.765 1.00 93.50 90 LEU A C 1
ATOM 698 O O . LEU A 1 90 ? 17.481 -10.688 -20.531 1.00 93.50 90 LEU A O 1
ATOM 702 N N . PRO A 1 91 ? 19.120 -10.315 -19.020 1.00 94.88 91 PRO A N 1
ATOM 703 C CA . PRO A 1 91 ? 19.596 -11.692 -18.977 1.00 94.88 91 PRO A CA 1
ATOM 704 C C . PRO A 1 91 ? 18.512 -12.694 -18.530 1.00 94.88 91 PRO A C 1
ATOM 706 O O . PRO A 1 91 ? 17.653 -12.360 -17.705 1.00 94.88 91 PRO A O 1
ATOM 709 N N . PRO A 1 92 ? 18.574 -13.964 -18.981 1.00 94.75 92 PRO A N 1
ATOM 710 C CA . PRO A 1 92 ? 17.609 -14.993 -18.582 1.00 94.75 92 PRO A CA 1
ATOM 711 C C . PRO A 1 92 ? 17.509 -15.207 -17.065 1.00 94.75 92 PRO A C 1
ATOM 713 O O . PRO A 1 92 ? 16.427 -15.502 -16.556 1.00 94.75 92 PRO A O 1
ATOM 716 N N . SER A 1 93 ? 18.614 -15.026 -16.335 1.00 95.19 93 SER A N 1
ATOM 717 C CA . SER A 1 93 ? 18.663 -15.135 -14.873 1.00 95.19 93 SER A CA 1
ATOM 718 C C . SER A 1 93 ? 17.766 -14.100 -14.188 1.00 95.19 93 SER A C 1
ATOM 720 O O . SER A 1 93 ? 16.972 -14.447 -13.317 1.00 95.19 93 SER A O 1
ATOM 722 N N . GLU A 1 94 ? 17.822 -12.841 -14.619 1.00 95.00 94 GLU A N 1
ATOM 723 C CA . GLU A 1 94 ? 16.988 -11.756 -14.092 1.00 95.00 94 GLU A CA 1
ATOM 724 C C . GLU A 1 94 ? 15.507 -11.962 -14.422 1.00 95.00 94 GLU A C 1
ATOM 726 O O . GLU A 1 94 ? 14.626 -11.787 -13.575 1.00 95.00 94 GLU A O 1
ATOM 731 N N . ILE A 1 95 ? 15.222 -12.421 -15.639 1.00 97.00 95 ILE A N 1
ATOM 732 C CA . ILE A 1 95 ? 13.856 -12.723 -16.077 1.00 97.00 95 ILE A CA 1
ATOM 733 C C . ILE A 1 95 ? 13.254 -13.884 -15.295 1.00 97.00 95 ILE A C 1
ATOM 735 O O . ILE A 1 95 ? 12.057 -13.853 -14.986 1.00 97.00 95 ILE A O 1
ATOM 739 N N . ALA A 1 96 ? 14.060 -14.877 -14.918 1.00 96.38 96 ALA A N 1
ATOM 740 C CA . ALA A 1 96 ? 13.614 -15.961 -14.056 1.00 96.38 96 ALA A CA 1
ATOM 741 C C . ALA A 1 96 ? 13.152 -15.433 -12.686 1.00 96.38 96 ALA A C 1
ATOM 743 O O . ALA A 1 96 ? 12.080 -15.824 -12.217 1.00 96.38 96 ALA A O 1
ATOM 744 N N . PHE A 1 97 ? 13.882 -14.486 -12.080 1.00 96.50 97 PHE A N 1
ATOM 745 C CA . PHE A 1 97 ? 13.460 -13.844 -10.829 1.00 96.50 97 PHE A CA 1
ATOM 746 C C . PHE A 1 97 ? 12.155 -13.060 -10.993 1.00 96.50 97 PHE A C 1
ATOM 748 O O . PHE A 1 97 ? 11.222 -13.251 -10.214 1.00 96.50 97 PHE A O 1
ATOM 755 N N . ILE A 1 98 ? 12.043 -12.234 -12.036 1.00 96.56 98 ILE A N 1
ATOM 756 C CA . ILE A 1 98 ? 10.827 -11.452 -12.310 1.00 96.56 98 ILE A CA 1
ATOM 757 C C . ILE A 1 98 ? 9.615 -12.378 -12.515 1.00 96.56 98 ILE A C 1
ATOM 759 O O . ILE A 1 98 ? 8.533 -12.132 -11.975 1.00 96.56 98 ILE A O 1
ATOM 763 N N . THR A 1 99 ? 9.798 -13.474 -13.252 1.00 96.56 99 THR A N 1
ATOM 764 C CA . THR A 1 99 ? 8.749 -14.475 -13.496 1.00 96.56 99 THR A CA 1
ATOM 765 C C . THR A 1 99 ? 8.348 -15.186 -12.204 1.00 96.56 99 THR A C 1
ATOM 767 O O . THR A 1 99 ? 7.155 -15.372 -11.948 1.00 96.56 99 THR A O 1
ATOM 770 N N . LYS A 1 100 ? 9.323 -15.524 -11.350 1.00 97.19 100 LYS A N 1
ATOM 771 C CA . LYS A 1 100 ? 9.084 -16.097 -10.021 1.00 97.19 100 LYS A CA 1
ATOM 772 C C . LYS A 1 100 ? 8.252 -15.157 -9.148 1.00 97.19 100 LYS A C 1
ATOM 774 O O . LYS A 1 100 ? 7.241 -15.594 -8.604 1.00 97.19 100 LYS A O 1
ATOM 779 N N . PHE A 1 101 ? 8.602 -13.872 -9.071 1.00 96.31 101 PHE A N 1
ATOM 780 C CA . PHE A 1 101 ? 7.828 -12.898 -8.293 1.00 96.31 101 PHE A CA 1
ATOM 781 C C . PHE A 1 101 ? 6.396 -12.759 -8.821 1.00 96.31 101 PHE A C 1
ATOM 783 O O . PHE A 1 101 ? 5.445 -12.709 -8.042 1.00 96.31 101 PHE A O 1
ATOM 790 N N . HIS A 1 102 ? 6.208 -12.754 -10.144 1.00 95.62 102 HIS A N 1
ATOM 791 C CA . HIS A 1 102 ? 4.869 -12.716 -10.730 1.00 95.62 102 HIS A CA 1
ATOM 792 C C . HIS A 1 102 ? 4.040 -13.962 -10.372 1.00 95.62 102 HIS A C 1
ATOM 794 O O . HIS A 1 102 ? 2.849 -13.836 -10.084 1.00 95.62 102 HIS A O 1
ATOM 800 N N . LYS A 1 103 ? 4.658 -15.151 -10.331 1.00 96.81 103 LYS A N 1
ATOM 801 C CA . LYS A 1 103 ? 4.003 -16.380 -9.858 1.00 96.81 103 LYS A CA 1
ATOM 802 C C . LYS A 1 103 ? 3.620 -16.283 -8.379 1.00 96.81 103 LYS A C 1
ATOM 804 O O . LYS A 1 103 ? 2.475 -16.548 -8.043 1.00 96.81 103 LYS A O 1
ATOM 809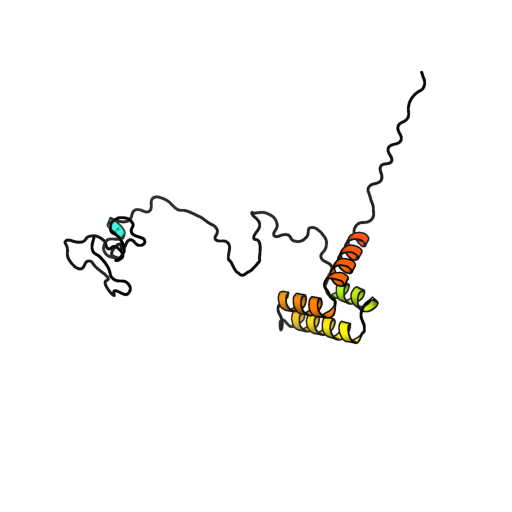 N N . GLU A 1 104 ? 4.524 -15.829 -7.513 1.00 96.56 104 GLU A N 1
ATOM 810 C CA . GLU A 1 104 ? 4.238 -15.631 -6.082 1.00 96.56 104 GLU A CA 1
ATOM 811 C C . GLU A 1 104 ? 3.060 -14.670 -5.851 1.00 96.56 104 GLU A C 1
ATOM 813 O O . GLU A 1 104 ? 2.218 -14.918 -4.990 1.00 96.56 104 GLU A O 1
ATOM 818 N N . TYR A 1 105 ? 2.955 -13.606 -6.650 1.00 95.50 105 TYR A N 1
ATOM 819 C CA . TYR A 1 105 ? 1.813 -12.690 -6.618 1.00 95.50 105 TYR A CA 1
ATOM 820 C C . TYR A 1 105 ? 0.508 -13.366 -7.065 1.00 95.50 105 TYR A C 1
ATOM 822 O O . TYR A 1 105 ? -0.533 -13.193 -6.431 1.00 95.50 105 TYR A O 1
ATOM 830 N N . ARG A 1 106 ? 0.549 -14.163 -8.142 1.00 93.50 106 ARG A N 1
ATOM 831 C CA . ARG A 1 106 ? -0.608 -14.942 -8.622 1.00 93.50 106 ARG A CA 1
ATOM 832 C C . ARG A 1 106 ? -1.085 -15.955 -7.579 1.00 93.50 106 ARG A C 1
ATOM 834 O O . ARG A 1 106 ? -2.291 -16.125 -7.425 1.00 93.50 106 ARG A O 1
ATOM 841 N N . ASP A 1 107 ? -0.147 -16.534 -6.835 1.00 96.38 107 ASP A N 1
ATOM 842 C CA . ASP A 1 107 ? -0.387 -17.457 -5.723 1.00 96.38 107 ASP A CA 1
ATOM 843 C C . ASP A 1 107 ? -0.770 -16.726 -4.413 1.00 96.38 107 ASP A C 1
ATOM 845 O O . ASP A 1 107 ? -0.934 -17.371 -3.381 1.00 96.38 107 ASP A O 1
ATOM 849 N N . LYS A 1 108 ? -0.910 -15.388 -4.433 1.00 93.88 108 LYS A N 1
ATOM 850 C CA . LYS A 1 108 ? -1.232 -14.516 -3.283 1.00 93.88 108 LYS A CA 1
ATOM 851 C C . LYS A 1 108 ? -0.232 -14.585 -2.118 1.00 93.88 108 LYS A C 1
ATOM 853 O O . LYS A 1 108 ? -0.573 -14.226 -0.995 1.00 93.88 108 LYS A O 1
ATOM 858 N N . LYS A 1 109 ? 1.006 -15.010 -2.382 1.00 95.31 109 LYS A N 1
ATOM 859 C CA . LYS A 1 109 ? 2.090 -15.068 -1.384 1.00 95.31 109 LYS A CA 1
ATOM 860 C C . LYS A 1 109 ? 2.719 -13.706 -1.113 1.00 95.31 109 LYS A C 1
ATOM 862 O O . LYS A 1 109 ? 3.251 -13.493 -0.033 1.00 95.31 109 LYS A O 1
ATOM 867 N N . ILE A 1 110 ? 2.675 -12.812 -2.099 1.00 95.19 110 ILE A N 1
ATOM 868 C CA . ILE A 1 110 ? 3.165 -11.435 -1.992 1.00 95.19 110 ILE A CA 1
ATOM 869 C C . ILE A 1 110 ? 2.105 -10.457 -2.491 1.00 95.19 110 ILE A C 1
ATOM 871 O O . ILE A 1 110 ? 1.302 -10.773 -3.375 1.00 95.19 110 ILE A O 1
ATOM 875 N N . SER A 1 111 ? 2.125 -9.245 -1.950 1.00 93.69 111 SER A N 1
ATOM 876 C CA . SER A 1 111 ? 1.271 -8.150 -2.395 1.00 93.69 111 SER A CA 1
ATOM 877 C C . SER A 1 111 ? 1.699 -7.607 -3.764 1.00 93.69 111 SER A C 1
ATOM 879 O O . SER A 1 111 ? 2.828 -7.782 -4.233 1.00 93.69 111 SER A O 1
ATOM 881 N N . ARG A 1 112 ? 0.795 -6.860 -4.410 1.00 88.44 112 ARG A N 1
ATOM 882 C CA . ARG A 1 112 ? 1.117 -6.121 -5.641 1.00 88.44 112 ARG A CA 1
ATOM 883 C C . ARG A 1 112 ? 2.264 -5.128 -5.422 1.00 88.44 112 ARG A C 1
ATOM 885 O O . ARG A 1 112 ? 3.062 -4.922 -6.333 1.00 88.44 112 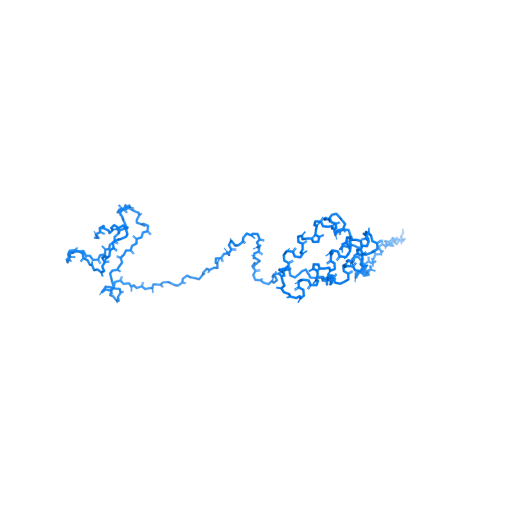ARG A O 1
ATOM 892 N N . HIS A 1 113 ? 2.324 -4.496 -4.250 1.00 88.56 113 HIS A N 1
ATOM 893 C CA . HIS A 1 113 ? 3.361 -3.519 -3.927 1.00 88.56 113 HIS A CA 1
ATOM 894 C C . HIS A 1 113 ? 4.742 -4.179 -3.861 1.00 88.56 113 HIS A C 1
ATOM 896 O O . HIS A 1 113 ? 5.668 -3.721 -4.528 1.00 88.56 113 HIS A O 1
ATOM 902 N N . GLU A 1 114 ? 4.849 -5.306 -3.158 1.00 92.25 114 GLU A N 1
ATOM 903 C CA . GLU A 1 114 ? 6.093 -6.076 -3.067 1.00 92.25 114 GLU A CA 1
ATOM 904 C C . GLU A 1 114 ? 6.548 -6.595 -4.432 1.00 92.25 114 GLU A C 1
ATOM 906 O O . GLU A 1 114 ? 7.732 -6.510 -4.752 1.00 92.25 114 GLU A O 1
ATOM 911 N N . LEU A 1 115 ? 5.620 -7.070 -5.277 1.00 93.81 115 LEU A N 1
ATOM 912 C CA . LEU A 1 115 ? 5.938 -7.431 -6.662 1.00 93.81 115 LEU A CA 1
ATOM 913 C C . LEU A 1 115 ? 6.572 -6.245 -7.402 1.00 93.81 115 LEU A C 1
ATOM 915 O O . LEU A 1 115 ? 7.609 -6.402 -8.042 1.00 93.81 115 LEU A O 1
ATOM 919 N N . ILE A 1 116 ? 5.968 -5.056 -7.312 1.00 91.94 116 ILE A N 1
ATOM 920 C CA . ILE A 1 116 ? 6.476 -3.854 -7.985 1.00 91.94 116 ILE A CA 1
ATOM 921 C C . ILE A 1 116 ? 7.871 -3.496 -7.471 1.00 91.94 116 ILE A C 1
ATOM 923 O O . ILE A 1 116 ? 8.761 -3.261 -8.284 1.00 91.94 116 ILE A O 1
ATOM 927 N N . GLN A 1 117 ? 8.084 -3.477 -6.155 1.00 94.31 117 GLN A N 1
ATOM 928 C CA . GLN A 1 117 ? 9.388 -3.153 -5.573 1.00 94.31 117 GLN A CA 1
ATOM 929 C C . GLN A 1 117 ? 10.467 -4.148 -6.007 1.00 94.31 117 GLN A C 1
ATOM 931 O O . GLN A 1 117 ? 11.513 -3.730 -6.499 1.00 94.31 117 GLN A O 1
ATOM 936 N N . LYS A 1 118 ? 10.197 -5.456 -5.919 1.00 94.69 118 LYS A N 1
ATOM 937 C CA . LYS A 1 118 ? 11.146 -6.493 -6.349 1.00 94.69 118 LYS A CA 1
ATOM 938 C C . LYS A 1 118 ? 11.488 -6.375 -7.838 1.00 94.69 118 LYS A C 1
ATOM 940 O O . LYS A 1 118 ? 12.652 -6.476 -8.207 1.00 94.69 118 LYS A O 1
ATOM 945 N N . VAL A 1 119 ? 10.502 -6.101 -8.696 1.00 94.31 119 VAL A N 1
ATOM 946 C CA . VAL A 1 119 ? 10.741 -5.895 -10.137 1.00 94.31 119 VAL A CA 1
ATOM 947 C C . VAL A 1 119 ? 11.564 -4.634 -10.403 1.00 94.31 119 VAL A C 1
ATOM 949 O O . VAL A 1 119 ? 12.433 -4.666 -11.269 1.00 94.31 119 VAL A O 1
ATOM 952 N N . ARG A 1 120 ? 11.344 -3.541 -9.660 1.00 94.25 120 ARG A N 1
ATOM 953 C CA . ARG A 1 120 ? 12.163 -2.320 -9.771 1.00 94.25 120 ARG A CA 1
ATOM 954 C C . ARG A 1 120 ? 13.614 -2.555 -9.375 1.00 94.25 120 ARG A C 1
ATOM 956 O O . ARG A 1 120 ? 14.495 -2.032 -10.045 1.00 94.25 120 ARG A O 1
ATOM 963 N N . VAL A 1 121 ? 13.852 -3.353 -8.336 1.00 95.81 121 VAL A N 1
ATOM 964 C CA . VAL A 1 121 ? 15.209 -3.714 -7.900 1.00 95.81 121 VAL A CA 1
ATOM 965 C C . VAL A 1 121 ? 15.942 -4.520 -8.974 1.00 95.81 121 VAL A C 1
ATOM 967 O O . VAL A 1 121 ? 17.113 -4.259 -9.212 1.00 95.81 121 VAL A O 1
ATOM 970 N N . VAL A 1 122 ? 15.262 -5.456 -9.647 1.00 94.50 122 VAL A N 1
ATOM 971 C CA . VAL A 1 122 ? 15.891 -6.286 -10.690 1.00 94.50 122 VAL A CA 1
ATOM 972 C C . VAL A 1 122 ? 16.057 -5.528 -12.010 1.00 94.50 122 VAL A C 1
ATOM 974 O O . VAL A 1 122 ? 17.151 -5.470 -12.547 1.00 94.50 122 VAL A O 1
ATOM 977 N N . ALA A 1 123 ? 14.985 -4.939 -12.545 1.00 92.56 123 ALA A N 1
ATOM 978 C CA . ALA A 1 123 ? 15.005 -4.334 -13.881 1.00 92.56 123 ALA A CA 1
ATOM 979 C C . ALA A 1 123 ? 15.526 -2.886 -13.898 1.00 92.56 123 ALA A C 1
ATOM 981 O O . ALA A 1 123 ? 15.957 -2.392 -14.939 1.00 92.56 123 ALA A O 1
ATOM 982 N N . GLY A 1 124 ? 15.436 -2.179 -12.771 1.00 93.25 124 GLY A N 1
ATOM 983 C CA . GLY A 1 124 ? 15.745 -0.757 -12.668 1.00 93.25 124 GLY A CA 1
ATOM 984 C C . GLY A 1 124 ? 14.658 0.160 -13.245 1.00 93.25 124 GLY A C 1
ATOM 985 O O . GLY A 1 124 ? 14.049 -0.092 -14.289 1.00 93.25 124 GLY A O 1
ATOM 986 N N . ASP A 1 125 ? 14.443 1.300 -12.587 1.00 91.00 125 ASP A N 1
ATOM 987 C CA . ASP A 1 125 ? 13.387 2.247 -12.970 1.00 91.00 125 ASP A CA 1
ATOM 988 C C . ASP A 1 125 ? 13.609 2.873 -14.355 1.00 91.00 125 ASP A C 1
ATOM 990 O O . ASP A 1 125 ? 12.650 3.073 -15.101 1.00 91.00 125 ASP A O 1
ATOM 994 N N . LYS A 1 126 ? 14.865 3.131 -14.749 1.00 92.25 126 LYS A N 1
ATOM 995 C CA . LYS A 1 126 ? 15.193 3.703 -16.069 1.00 92.25 126 LYS A CA 1
ATOM 996 C C . LYS A 1 126 ? 14.689 2.815 -17.213 1.00 92.25 126 LYS A C 1
ATOM 998 O O . LYS A 1 126 ? 14.052 3.311 -18.146 1.00 92.25 126 LYS A O 1
ATOM 1003 N N . LEU A 1 127 ? 14.935 1.506 -17.122 1.00 92.62 127 LEU A N 1
ATOM 1004 C CA . LEU A 1 127 ? 14.490 0.541 -18.125 1.00 92.62 127 LEU A CA 1
ATOM 1005 C C . LEU A 1 127 ? 12.966 0.400 -18.114 1.00 92.62 127 LEU A C 1
ATOM 1007 O O . LEU A 1 127 ? 12.337 0.460 -19.172 1.00 92.62 127 LEU A O 1
ATOM 1011 N N . LEU A 1 128 ? 12.359 0.281 -16.929 1.00 91.81 128 LEU A N 1
ATOM 1012 C CA . LEU A 1 128 ? 10.906 0.169 -16.786 1.00 91.81 128 LEU A CA 1
ATOM 1013 C C . LEU A 1 128 ? 10.179 1.373 -17.397 1.00 91.81 128 LEU A C 1
ATOM 1015 O O . LEU A 1 128 ? 9.224 1.197 -18.156 1.00 91.81 128 LEU A O 1
ATOM 1019 N N . VAL A 1 129 ? 10.656 2.591 -17.133 1.00 90.06 129 VAL A N 1
ATOM 1020 C CA . VAL A 1 129 ? 10.110 3.819 -17.728 1.00 90.06 129 VAL A CA 1
ATOM 1021 C C . VAL A 1 129 ? 10.230 3.793 -19.253 1.00 90.06 129 VAL A C 1
ATOM 1023 O O . VAL A 1 129 ? 9.251 4.093 -19.942 1.00 90.06 129 VAL A O 1
ATOM 1026 N N . SER A 1 130 ? 11.387 3.395 -19.791 1.00 90.25 130 SER A N 1
ATOM 1027 C CA . SER A 1 130 ? 11.616 3.301 -21.241 1.00 90.25 130 SER A CA 1
ATOM 1028 C C . SER A 1 130 ? 10.659 2.313 -21.922 1.00 90.25 130 SER A C 1
ATOM 1030 O O . SER A 1 130 ? 10.002 2.642 -22.918 1.00 90.25 130 SER A O 1
ATOM 1032 N N . VAL A 1 131 ? 10.496 1.120 -21.342 1.00 89.75 131 VAL A N 1
ATOM 1033 C CA . VAL A 1 131 ? 9.597 0.077 -21.856 1.00 89.75 131 VAL A CA 1
ATOM 1034 C C . VAL A 1 131 ? 8.138 0.532 -21.816 1.00 89.75 131 VAL A C 1
ATOM 1036 O O . VAL A 1 131 ? 7.422 0.399 -22.810 1.00 89.75 131 VAL A O 1
ATOM 1039 N N . ILE A 1 132 ? 7.694 1.127 -20.705 1.00 86.38 132 ILE A N 1
ATOM 1040 C CA . ILE A 1 132 ? 6.320 1.630 -20.561 1.00 86.38 132 ILE A CA 1
ATOM 1041 C C . ILE A 1 132 ? 6.048 2.758 -21.563 1.00 86.38 132 ILE A C 1
ATOM 1043 O O . ILE A 1 132 ? 4.992 2.773 -22.201 1.00 86.38 132 ILE A O 1
ATOM 1047 N N . LYS A 1 133 ? 6.993 3.689 -21.739 1.00 86.56 133 LYS A N 1
ATOM 1048 C CA . LYS A 1 133 ? 6.870 4.788 -22.708 1.00 86.56 133 LYS A CA 1
ATOM 1049 C C . LYS A 1 133 ? 6.735 4.250 -24.135 1.00 86.56 133 LYS A C 1
ATOM 1051 O O . LYS A 1 133 ? 5.831 4.661 -24.861 1.00 86.56 133 LYS A O 1
ATOM 1056 N N . THR A 1 134 ? 7.566 3.275 -24.500 1.00 85.56 134 THR A N 1
ATOM 1057 C CA . THR A 1 134 ? 7.545 2.630 -25.822 1.00 85.56 134 THR A CA 1
ATOM 1058 C C . THR A 1 134 ? 6.249 1.853 -26.066 1.00 85.56 134 THR A C 1
ATOM 1060 O O . THR A 1 134 ? 5.666 1.934 -27.148 1.00 85.56 134 THR A O 1
ATOM 1063 N N . PHE A 1 135 ? 5.745 1.135 -25.058 1.00 83.81 135 PHE A N 1
ATOM 1064 C CA . PHE A 1 135 ? 4.479 0.404 -25.153 1.00 83.81 135 PHE A CA 1
ATOM 1065 C C . PHE A 1 135 ? 3.288 1.342 -25.408 1.00 83.81 135 PHE A C 1
ATOM 1067 O O . PHE A 1 135 ? 2.425 1.041 -26.232 1.00 83.81 135 PHE A O 1
ATOM 1074 N N . ARG A 1 136 ? 3.261 2.510 -24.750 1.00 78.81 136 ARG A N 1
ATOM 1075 C CA . ARG A 1 136 ? 2.210 3.523 -24.950 1.00 78.81 136 ARG A CA 1
ATOM 1076 C C . ARG A 1 136 ? 2.253 4.132 -26.352 1.00 78.81 136 ARG A C 1
ATOM 1078 O O . ARG A 1 136 ? 1.200 4.273 -26.964 1.00 78.81 136 ARG A O 1
ATOM 1085 N N . ALA A 1 137 ? 3.446 4.424 -26.872 1.00 79.62 137 ALA A N 1
ATOM 1086 C CA . ALA A 1 137 ? 3.617 4.940 -28.232 1.00 79.62 137 ALA A CA 1
ATOM 1087 C C . ALA A 1 137 ? 3.136 3.944 -29.302 1.00 79.62 137 ALA A C 1
ATOM 1089 O O . ALA A 1 137 ? 2.528 4.343 -30.285 1.00 79.62 137 ALA A O 1
ATOM 1090 N N . LYS A 1 138 ? 3.337 2.636 -29.089 1.00 72.88 138 LYS A N 1
ATOM 1091 C CA . LYS A 1 138 ? 2.835 1.591 -30.000 1.00 72.88 138 LYS A CA 1
ATOM 1092 C C . LYS A 1 138 ? 1.315 1.419 -29.979 1.00 72.88 138 LYS A C 1
ATOM 1094 O O . LYS A 1 138 ? 0.755 0.946 -30.962 1.00 72.88 138 LYS A O 1
ATOM 1099 N N . LYS A 1 139 ? 0.650 1.754 -28.868 1.00 68.44 139 LYS A N 1
ATOM 1100 C CA . LYS A 1 139 ? -0.804 1.584 -28.718 1.00 68.44 139 LYS A CA 1
ATOM 1101 C C . LYS A 1 139 ? -1.617 2.780 -29.230 1.00 68.44 139 LYS A C 1
ATOM 1103 O O . LYS A 1 139 ? -2.794 2.614 -29.524 1.00 68.44 139 LYS A O 1
ATOM 1108 N N . MET A 1 140 ? -0.994 3.951 -29.354 1.00 54.78 140 MET A N 1
ATOM 1109 C CA . MET A 1 140 ? -1.583 5.149 -29.956 1.00 54.78 140 MET A CA 1
ATOM 1110 C C . MET A 1 140 ? -0.967 5.341 -31.352 1.00 54.78 140 MET A C 1
ATOM 1112 O O . MET A 1 140 ? 0.093 5.960 -31.448 1.00 54.78 140 MET A O 1
ATOM 1116 N N . PRO A 1 141 ? -1.552 4.799 -32.438 1.00 49.72 141 PRO A N 1
ATOM 1117 C CA . PRO A 1 141 ? -1.077 5.135 -33.772 1.00 49.72 141 PRO A CA 1
ATOM 1118 C C . PRO A 1 141 ? -1.272 6.637 -34.012 1.00 49.72 141 PRO A C 1
ATOM 1120 O O . PRO A 1 141 ? -2.273 7.225 -33.606 1.00 49.72 141 PRO A O 1
ATOM 1123 N N . ALA A 1 142 ? -0.277 7.263 -34.638 1.00 55.72 142 ALA A N 1
ATOM 1124 C CA . ALA A 1 142 ? -0.256 8.683 -34.947 1.00 55.72 142 ALA A CA 1
ATOM 1125 C C . ALA A 1 142 ? -1.458 9.089 -35.818 1.00 55.72 142 ALA A C 1
ATOM 1127 O O . ALA A 1 142 ? -1.455 8.885 -37.029 1.00 55.72 142 ALA A O 1
ATOM 1128 N N . SER A 1 143 ? -2.463 9.718 -35.214 1.00 48.12 143 SER A N 1
ATOM 1129 C CA . SER A 1 143 ? -3.498 10.460 -35.930 1.00 48.12 143 SER A CA 1
ATOM 1130 C C . SER A 1 143 ? -3.621 11.864 -35.345 1.00 48.12 143 SER A C 1
ATOM 1132 O O . SER A 1 143 ? -4.490 12.139 -34.524 1.00 48.12 143 SER A O 1
ATOM 1134 N N . PHE A 1 144 ? -2.724 12.750 -35.774 1.00 43.31 144 PHE A N 1
ATOM 1135 C CA . PHE A 1 144 ? -3.049 14.163 -35.966 1.00 43.31 144 PHE A CA 1
ATOM 1136 C C . PHE A 1 144 ? -2.086 14.744 -37.011 1.00 43.31 144 PHE A C 1
ATOM 1138 O O . PHE A 1 144 ? -1.045 15.311 -36.694 1.00 43.31 144 PHE A O 1
ATOM 1145 N N . LYS A 1 145 ? -2.403 14.532 -38.293 1.00 47.34 145 LYS A N 1
ATOM 1146 C CA . LYS A 1 145 ? -1.956 15.439 -39.353 1.00 47.34 145 LYS A CA 1
ATOM 1147 C C . LYS A 1 145 ? -3.023 16.521 -39.470 1.00 47.34 145 LYS A C 1
ATOM 1149 O O . LYS A 1 145 ? -4.156 16.174 -39.770 1.00 47.34 145 LYS A O 1
ATOM 1154 N N . GLN A 1 146 ? -2.645 17.789 -39.357 1.00 41.09 146 GLN A N 1
ATOM 1155 C CA . GLN A 1 146 ? -3.124 18.790 -40.305 1.00 41.09 146 GLN A CA 1
ATOM 1156 C C . GLN A 1 146 ? -1.960 19.707 -40.680 1.00 41.09 146 GLN A C 1
ATOM 1158 O O . GLN A 1 146 ? -1.436 20.476 -39.883 1.00 41.09 146 GLN A O 1
ATOM 1163 N N . THR A 1 147 ? -1.538 19.532 -41.926 1.00 43.31 147 THR A N 1
ATOM 1164 C CA . THR A 1 147 ? -0.813 20.489 -42.752 1.00 43.31 147 THR A CA 1
ATOM 1165 C C . THR A 1 147 ? -1.689 21.721 -42.960 1.00 43.31 147 THR A C 1
ATOM 1167 O O . THR A 1 147 ? -2.743 21.615 -43.583 1.00 43.31 147 THR A O 1
ATOM 1170 N N . GLY A 1 148 ? -1.258 22.877 -42.460 1.00 34.78 148 GLY A N 1
ATOM 1171 C CA . GLY A 1 148 ? -1.780 24.176 -42.876 1.00 34.78 148 GLY A CA 1
ATOM 1172 C C . GLY A 1 148 ? -0.867 24.776 -43.939 1.00 34.78 148 GLY A C 1
ATOM 1173 O O . GLY A 1 148 ? 0.149 25.375 -43.606 1.00 34.78 148 GLY A O 1
ATOM 1174 N N . GLN A 1 149 ? -1.210 24.586 -45.212 1.00 47.06 149 GLN A N 1
ATOM 1175 C CA . GLN A 1 149 ? -0.768 25.453 -46.306 1.00 47.06 149 GLN A CA 1
ATOM 1176 C C . GLN A 1 149 ? -1.680 26.690 -46.299 1.00 47.06 149 GLN A C 1
ATOM 1178 O O . GLN A 1 149 ? -2.896 26.506 -46.366 1.00 47.06 149 GLN A O 1
ATOM 1183 N N . PRO A 1 150 ? -1.166 27.929 -46.261 1.00 46.78 150 PRO A N 1
ATOM 1184 C CA . PRO A 1 150 ? -1.952 29.080 -46.663 1.00 46.78 150 PRO A CA 1
ATOM 1185 C C . PRO A 1 150 ? -1.799 29.293 -48.171 1.00 46.78 150 PRO A C 1
ATOM 1187 O O . PRO A 1 150 ? -0.704 29.525 -48.682 1.00 46.78 150 PRO A O 1
ATOM 1190 N N . ALA A 1 151 ? -2.922 29.200 -48.879 1.00 47.53 151 ALA A N 1
ATOM 1191 C CA . ALA A 1 151 ? -3.082 29.784 -50.198 1.00 47.53 151 ALA A CA 1
ATOM 1192 C C . ALA A 1 151 ? -3.206 31.307 -50.032 1.00 47.53 151 ALA A C 1
ATOM 1194 O O . ALA A 1 151 ? -4.141 31.773 -49.383 1.00 47.53 151 ALA A O 1
ATOM 1195 N N . THR A 1 152 ? -2.286 32.070 -50.620 1.00 55.28 152 THR A N 1
ATOM 1196 C CA . THR A 1 152 ? -2.460 33.513 -50.827 1.00 55.28 152 THR A CA 1
ATOM 1197 C C . THR A 1 152 ? -2.865 33.730 -52.276 1.00 55.28 152 THR A C 1
ATOM 1199 O O . THR A 1 152 ? -2.142 33.358 -53.200 1.00 55.28 152 THR A O 1
ATOM 1202 N N . GLN A 1 153 ? -4.068 34.272 -52.442 1.00 44.44 153 GLN A N 1
ATOM 1203 C CA . GLN A 1 153 ? -4.672 34.651 -53.711 1.00 44.44 153 GLN A CA 1
ATOM 1204 C C . GLN A 1 153 ? -3.942 35.840 -54.344 1.00 44.44 153 GLN A C 1
ATOM 1206 O O . GLN A 1 153 ? -3.470 36.742 -53.654 1.00 44.44 153 GLN A O 1
ATOM 1211 N N . MET A 1 154 ? -3.895 35.806 -55.673 1.00 43.09 154 MET A N 1
ATOM 1212 C CA . MET A 1 154 ? -3.519 36.906 -56.554 1.00 43.09 154 MET A CA 1
ATOM 1213 C C . MET A 1 154 ? -4.607 37.986 -56.537 1.00 43.09 154 MET A C 1
ATOM 1215 O O . MET A 1 154 ? -5.791 37.658 -56.646 1.00 43.09 154 MET A O 1
ATOM 1219 N N . ALA A 1 155 ? -4.184 39.245 -56.474 1.00 49.78 155 ALA A N 1
ATOM 1220 C CA . ALA A 1 155 ? -4.887 40.408 -57.005 1.00 49.78 155 ALA A CA 1
ATOM 1221 C C . ALA A 1 155 ? -3.838 41.340 -57.618 1.00 49.78 155 ALA A C 1
ATOM 1223 O O . ALA A 1 155 ? -2.774 41.502 -56.976 1.00 49.78 155 ALA A O 1
#

InterPro domains:
  IPR012317 Poly(ADP-ribose) polymerase, catalytic domain [PS51059] (1-74)
  IPR022003 RST domain [PF12174] (71-136)
  IPR022003 RST domain [PS51879] (70-141)
  IPR044964 Inactive poly [ADP-ribose] polymerase RCD1/SRO1-5 [PTHR32263] (1-137)

Secondary structure (DSSP, 8-state):
-EEE-TT----S-SSTT-SEEEESS-TTS-S-EEE-TTTHHHH--------------STT----SSS-----SS-PPPHHHHHHHHTTTS-HHHHHHHHHHHHHHHTTSS-HHHHHHHHHHHH-HHHHHHHHHHHHHHHS--------PPPPPP-

pLDDT: mean 77.56, std 18.8, range [34.78, 97.19]

Foldseek 3Di:
DAEDEPPDPDQDDPDPVDQWYFHPPDPPDTPDTGGHPVCCVPPDDDPDDDDDDDDPPPPDDDDDDPDDPPPPPAPDQPLVNVLVVVPVVDDPVLSVQLVVLVVCVVVVVDDPVVSVVSNCVSSNPVNVVVVRVVVRCVVDPDPDDDDDDDDDDDD

Organism: Trifolium subterraneum (NCBI:txid3900)

Sequence (155 aa):
MEVVPEGSDQCRPSSEEYDSGVDVDSFSSPKEYIVWSNRINTHVLPEYVLSFKLASNKGHEKVGVGGQLMRPSSPWMPFPALISVLSKMLPPSEIAFITKFHKEYRDKKISRHELIQKVRVVAGDKLLVSVIKTFRAKKMPASFKQTGQPATQMA